Protein AF-A0A7W1DKJ6-F1 (afdb_monomer_lite)

Sequence (92 aa):
MELPHPLVSGIESAHVAFEGLSHPLRVVSVDPEPGPPAARTGVAVTIETIHNGQPKRVVCRFTDQELQAQPRVVDTVASAMRAALLEDKHAD

Secondary structure (DSSP, 8-state):
-PPPHHHHHHHHT-EEEETTEEEE-EEEEEEE----TTS--EEEEEEEEEETTEEEEEEEEEEHHHHHSHHHHHHHHHHHHHHHHHHHHTT-

pLDDT: mean 83.47, std 10.7, range [51.31, 94.44]

Radius of gyration: 13.66 Å; chains: 1; bounding box: 30×27×38 Å

Foldseek 3Di:
DDQPPVLQVLQQPDWAQDPNDTKGKHFPDKAWDDDDPPPFIKIWTWIWTADPNDIFIDIDIGGPVVSVVSVVSNVSVNVRSRVSVVVVVVVD

Structure (mmCIF, N/CA/C/O backbone):
data_AF-A0A7W1DKJ6-F1
#
_entry.id   AF-A0A7W1DKJ6-F1
#
loop_
_atom_site.group_PDB
_atom_site.id
_atom_site.type_symbol
_atom_site.label_atom_id
_atom_site.label_alt_id
_atom_site.label_comp_id
_atom_site.label_asym_id
_atom_site.label_entity_id
_atom_site.label_seq_id
_atom_site.pdbx_PDB_ins_code
_atom_site.Cartn_x
_atom_site.Cartn_y
_atom_site.Cartn_z
_atom_site.occupancy
_atom_site.B_iso_or_equiv
_atom_site.auth_seq_id
_atom_site.auth_comp_id
_atom_site.auth_asym_id
_atom_site.auth_atom_id
_atom_site.pdbx_PDB_model_num
ATOM 1 N N . MET A 1 1 ? 0.560 3.873 16.736 1.00 58.34 1 MET A N 1
ATOM 2 C CA . MET A 1 1 ? -0.590 3.162 16.144 1.00 58.34 1 MET A CA 1
ATOM 3 C C . MET A 1 1 ? -0.016 2.281 15.060 1.00 58.34 1 MET A C 1
ATOM 5 O O . MET A 1 1 ? 0.709 2.792 14.221 1.00 58.34 1 MET A O 1
ATOM 9 N N . GLU A 1 2 ? -0.234 0.979 15.149 1.00 64.44 2 GLU A N 1
ATOM 10 C CA . GLU A 1 2 ? 0.252 0.003 14.175 1.00 64.44 2 GLU A CA 1
ATOM 11 C C . GLU A 1 2 ? -0.871 -0.340 13.191 1.00 64.44 2 GLU A C 1
ATOM 13 O O . GLU A 1 2 ? -2.041 -0.396 13.576 1.00 64.44 2 GLU A O 1
ATOM 18 N N . LEU A 1 3 ? -0.533 -0.521 11.911 1.00 73.81 3 LEU A N 1
ATOM 19 C CA . LEU A 1 3 ? -1.480 -1.068 10.941 1.00 73.81 3 LEU A CA 1
ATOM 20 C C . LEU A 1 3 ? -1.844 -2.496 11.374 1.00 73.81 3 LEU A C 1
ATOM 22 O O . LEU A 1 3 ? -0.955 -3.242 11.793 1.00 73.81 3 LEU A O 1
ATOM 26 N N . PRO A 1 4 ? -3.109 -2.925 11.228 1.00 78.94 4 PRO A N 1
ATOM 27 C CA . PRO A 1 4 ? -3.462 -4.307 11.494 1.00 78.94 4 PRO A CA 1
ATOM 28 C C . PRO A 1 4 ? -2.613 -5.232 10.614 1.00 78.94 4 PRO A C 1
ATOM 30 O O . PRO A 1 4 ? -2.555 -5.073 9.396 1.00 78.94 4 PRO A O 1
ATOM 33 N N . HIS A 1 5 ? -1.980 -6.228 11.236 1.00 79.44 5 HIS A N 1
ATOM 34 C CA . HIS A 1 5 ? -1.139 -7.231 10.572 1.00 79.44 5 HIS A CA 1
ATOM 35 C C . HIS A 1 5 ? -1.727 -7.820 9.271 1.00 79.44 5 HIS A C 1
ATOM 37 O O . HIS A 1 5 ? -0.979 -7.922 8.296 1.00 79.44 5 HIS A O 1
ATOM 43 N N . PRO A 1 6 ? -3.030 -8.181 9.183 1.00 82.19 6 PRO A N 1
ATOM 44 C CA . PRO A 1 6 ? -3.595 -8.691 7.928 1.00 82.19 6 PRO A CA 1
ATOM 45 C C . PRO A 1 6 ? -3.533 -7.678 6.781 1.00 82.19 6 PRO A C 1
ATOM 47 O O . PRO A 1 6 ? -3.414 -8.063 5.624 1.00 82.19 6 PRO A O 1
ATOM 50 N N . LEU A 1 7 ? -3.571 -6.385 7.092 1.00 83.94 7 LEU A N 1
ATOM 51 C CA . LEU A 1 7 ? -3.553 -5.314 6.107 1.00 83.94 7 LEU A CA 1
ATOM 52 C C . LEU A 1 7 ? -2.136 -5.091 5.572 1.00 83.94 7 LEU A C 1
ATOM 54 O O . LEU A 1 7 ? -1.958 -4.981 4.363 1.00 83.94 7 LEU A O 1
ATOM 58 N N . VAL A 1 8 ? -1.129 -5.120 6.452 1.00 85.94 8 VAL A N 1
ATOM 59 C CA . VAL A 1 8 ? 0.288 -5.122 6.045 1.00 85.94 8 VAL A CA 1
ATOM 60 C C . VAL A 1 8 ? 0.566 -6.317 5.136 1.00 85.94 8 VAL A C 1
ATOM 62 O O . VAL A 1 8 ? 1.050 -6.143 4.023 1.00 85.94 8 VAL A O 1
ATOM 65 N N . SER A 1 9 ? 0.156 -7.517 5.559 1.00 86.62 9 SER A N 1
ATOM 66 C CA . SER A 1 9 ? 0.326 -8.737 4.766 1.00 86.62 9 SER A CA 1
ATOM 67 C C . SER A 1 9 ? -0.410 -8.675 3.422 1.00 86.62 9 SER A C 1
ATOM 69 O O . SER A 1 9 ? 0.129 -9.123 2.410 1.00 86.62 9 SER A O 1
ATOM 71 N N . GLY A 1 10 ? -1.608 -8.082 3.386 1.00 87.25 10 GLY A N 1
ATOM 72 C CA . GLY A 1 10 ? -2.370 -7.871 2.157 1.00 87.25 10 GLY A CA 1
ATOM 73 C C . GLY A 1 10 ? -1.675 -6.925 1.179 1.00 87.25 10 GLY A C 1
ATOM 74 O O . GLY A 1 10 ? -1.636 -7.215 -0.014 1.00 87.25 10 GLY A O 1
ATOM 75 N N . ILE A 1 11 ? -1.081 -5.835 1.675 1.00 87.81 11 ILE A N 1
ATOM 76 C CA . ILE A 1 11 ? -0.304 -4.903 0.850 1.00 87.81 11 ILE A CA 1
ATOM 77 C C . ILE A 1 11 ? 0.983 -5.563 0.348 1.00 87.81 11 ILE A C 1
ATOM 79 O O . ILE A 1 11 ? 1.282 -5.467 -0.836 1.00 87.81 11 ILE A O 1
ATOM 83 N N . GLU A 1 12 ? 1.729 -6.255 1.209 1.00 88.81 12 GLU A N 1
ATOM 84 C CA . GLU A 1 12 ? 2.990 -6.901 0.813 1.00 88.81 12 GLU A CA 1
ATOM 85 C C . GLU A 1 12 ? 2.791 -8.100 -0.127 1.00 88.81 12 GLU A C 1
ATOM 87 O O . GLU A 1 12 ? 3.681 -8.444 -0.901 1.00 88.81 12 GLU A O 1
ATOM 92 N N . SER A 1 13 ? 1.611 -8.724 -0.101 1.00 87.75 13 SER A N 1
ATOM 93 C CA . SER A 1 13 ? 1.223 -9.753 -1.076 1.00 87.75 13 SER A CA 1
ATOM 94 C C . SER A 1 13 ? 0.741 -9.156 -2.404 1.00 87.75 13 SER A C 1
ATOM 96 O O . SER A 1 13 ? 0.615 -9.871 -3.403 1.00 87.75 13 SER A O 1
ATOM 98 N N . ALA A 1 14 ? 0.440 -7.856 -2.430 1.00 88.69 14 ALA A N 1
ATOM 99 C CA . ALA A 1 14 ? -0.032 -7.170 -3.617 1.00 88.69 14 ALA A CA 1
ATOM 100 C C . ALA A 1 14 ? 1.124 -6.778 -4.538 1.00 88.69 14 ALA A C 1
ATOM 102 O O . ALA A 1 14 ? 2.261 -6.537 -4.128 1.00 88.69 14 ALA A O 1
ATOM 103 N N . HIS A 1 15 ? 0.796 -6.707 -5.822 1.00 89.75 15 HIS A N 1
ATOM 104 C CA . HIS A 1 15 ? 1.732 -6.357 -6.874 1.00 89.75 15 HIS A CA 1
ATOM 105 C C . HIS A 1 15 ? 1.113 -5.283 -7.751 1.00 89.75 15 HIS A C 1
ATOM 107 O O . HIS A 1 15 ? -0.079 -5.338 -8.066 1.00 89.75 15 HIS A O 1
ATOM 113 N N . VAL A 1 16 ? 1.928 -4.325 -8.176 1.00 91.19 16 VAL A N 1
ATOM 114 C CA . VAL A 1 16 ? 1.522 -3.342 -9.175 1.00 91.19 16 VAL A CA 1
ATOM 115 C C . VAL A 1 16 ? 2.058 -3.763 -10.538 1.00 91.19 16 VAL A C 1
ATOM 117 O O . VAL A 1 16 ? 3.259 -3.956 -10.722 1.00 91.19 16 VAL A O 1
ATOM 120 N N . ALA A 1 17 ? 1.153 -3.931 -11.501 1.00 90.69 17 ALA A N 1
ATOM 121 C CA . ALA A 1 17 ? 1.520 -4.181 -12.887 1.00 90.69 17 ALA A CA 1
ATOM 122 C C . ALA A 1 17 ? 1.789 -2.845 -13.592 1.00 90.69 17 ALA A C 1
ATOM 124 O O . ALA A 1 17 ? 0.884 -2.018 -13.741 1.00 90.69 17 ALA A O 1
ATOM 125 N N . PHE A 1 18 ? 3.024 -2.639 -14.039 1.00 88.81 18 PHE A N 1
ATOM 126 C CA 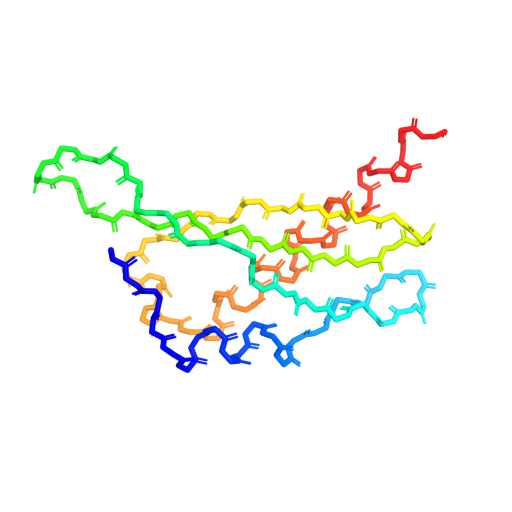. PHE A 1 18 ? 3.441 -1.443 -14.763 1.00 88.81 18 PHE A CA 1
ATOM 127 C C . PHE A 1 18 ? 4.445 -1.829 -15.853 1.00 88.81 18 PHE A C 1
ATOM 129 O O . PHE A 1 18 ? 5.347 -2.622 -15.617 1.00 88.81 18 PHE A O 1
ATOM 136 N N . GLU A 1 19 ? 4.238 -1.339 -17.078 1.00 86.31 19 GLU A N 1
ATOM 137 C CA . GLU A 1 19 ? 5.099 -1.632 -18.244 1.00 86.31 19 GLU A CA 1
ATOM 138 C C . GLU A 1 19 ? 5.348 -3.131 -18.509 1.00 86.31 19 GLU A C 1
ATOM 140 O O . GLU A 1 19 ? 6.411 -3.541 -18.965 1.00 86.31 19 GLU A O 1
ATOM 145 N N . GLY A 1 20 ? 4.344 -3.972 -18.241 1.00 84.44 20 GLY A N 1
ATOM 146 C CA . GLY A 1 20 ? 4.447 -5.423 -18.433 1.00 84.44 20 GLY A CA 1
ATOM 147 C C . GLY A 1 20 ? 5.259 -6.145 -17.355 1.00 84.44 20 GLY A C 1
ATOM 148 O O . GLY A 1 20 ? 5.401 -7.364 -17.423 1.00 84.44 20 GLY A O 1
ATOM 149 N N . LEU A 1 21 ? 5.747 -5.421 -16.346 1.00 87.19 21 LEU A N 1
ATOM 150 C CA . LEU A 1 21 ? 6.416 -5.966 -15.176 1.00 87.19 21 LEU A CA 1
ATOM 151 C C . LEU A 1 21 ? 5.479 -5.955 -13.967 1.00 87.19 21 LEU A C 1
ATOM 153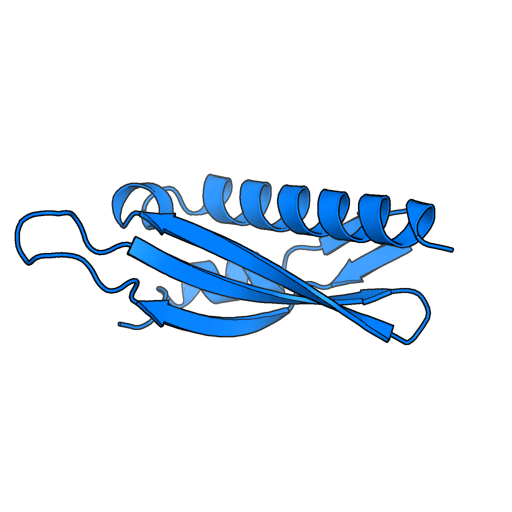 O O . LEU A 1 21 ? 4.570 -5.132 -13.852 1.00 87.19 21 LEU A O 1
ATOM 157 N N . SER A 1 22 ? 5.709 -6.908 -13.069 1.00 90.88 22 SER A N 1
ATOM 158 C CA . SER A 1 22 ? 5.035 -6.997 -11.778 1.00 90.88 22 SER A CA 1
ATOM 159 C C . SER A 1 22 ? 5.992 -6.498 -10.708 1.00 90.88 22 SER A C 1
ATOM 161 O O . SER A 1 22 ? 7.056 -7.089 -10.510 1.00 90.88 22 SER A O 1
ATOM 163 N N . HIS A 1 23 ? 5.627 -5.413 -10.033 1.00 90.38 23 HIS A N 1
ATOM 164 C CA . HIS A 1 23 ? 6.442 -4.834 -8.978 1.00 90.38 23 HIS A CA 1
ATOM 165 C C . HIS A 1 23 ? 5.831 -5.163 -7.610 1.00 90.38 23 HIS A C 1
ATOM 167 O O . HIS A 1 23 ? 4.688 -4.772 -7.346 1.00 90.38 23 HIS A O 1
ATOM 173 N N . PRO A 1 24 ? 6.552 -5.890 -6.738 1.00 91.75 24 PRO A N 1
ATOM 174 C CA . PRO A 1 24 ? 6.070 -6.189 -5.398 1.00 91.75 24 PRO A CA 1
ATOM 175 C C . PRO A 1 24 ? 6.037 -4.913 -4.557 1.00 91.75 24 PRO A C 1
ATOM 177 O O . PRO A 1 24 ? 6.930 -4.063 -4.652 1.00 91.75 24 PRO A O 1
ATOM 180 N N . LEU A 1 25 ? 5.006 -4.779 -3.731 1.00 92.31 25 LEU A N 1
ATOM 181 C CA . LEU A 1 25 ? 4.850 -3.647 -2.826 1.00 92.31 25 LEU A CA 1
ATOM 182 C C . LEU A 1 25 ? 5.420 -3.999 -1.453 1.00 92.31 25 LEU A C 1
ATOM 184 O O . LEU A 1 25 ? 5.312 -5.134 -0.998 1.00 92.31 25 LEU A O 1
ATOM 188 N N . ARG A 1 26 ? 6.035 -3.028 -0.778 1.00 92.00 26 ARG A N 1
ATOM 189 C CA . ARG A 1 26 ? 6.544 -3.193 0.589 1.00 92.00 26 ARG A CA 1
ATOM 190 C C . ARG A 1 26 ? 6.095 -2.039 1.457 1.00 92.00 26 ARG A C 1
ATOM 192 O O . ARG A 1 26 ? 6.247 -0.882 1.076 1.00 92.00 26 ARG A O 1
ATOM 199 N N . VAL A 1 27 ? 5.577 -2.345 2.639 1.00 91.38 27 VAL A N 1
ATOM 200 C CA . VAL A 1 27 ? 5.278 -1.320 3.641 1.00 91.38 27 VAL A CA 1
ATOM 201 C C . VAL A 1 27 ? 6.584 -0.971 4.347 1.00 91.38 27 VAL A C 1
ATOM 203 O O . VAL A 1 27 ? 7.185 -1.820 4.996 1.00 91.38 27 VAL A O 1
ATOM 206 N N . VAL A 1 28 ? 7.042 0.273 4.219 1.00 91.62 28 VAL A N 1
ATOM 207 C CA . VAL A 1 28 ? 8.296 0.722 4.851 1.00 91.62 28 VAL A CA 1
ATOM 208 C C . VAL A 1 28 ? 8.057 1.494 6.140 1.00 91.62 28 VAL A C 1
ATOM 210 O O . VAL A 1 28 ? 8.918 1.513 7.018 1.00 91.62 28 VAL A O 1
ATOM 213 N N . SER A 1 29 ? 6.909 2.156 6.276 1.00 89.62 29 SER A N 1
ATOM 214 C CA . SER A 1 29 ? 6.554 2.898 7.487 1.00 89.62 29 SER A CA 1
ATOM 215 C C . SER A 1 29 ? 5.052 3.100 7.599 1.00 89.62 29 SER A C 1
ATOM 217 O O . SER A 1 29 ? 4.337 3.142 6.598 1.00 89.62 29 SER A O 1
ATOM 219 N N . VAL A 1 30 ? 4.600 3.246 8.839 1.00 88.56 30 VAL A N 1
ATOM 220 C CA . VAL A 1 30 ? 3.210 3.498 9.203 1.00 88.56 30 VAL A CA 1
ATOM 221 C C . VAL A 1 30 ? 3.223 4.565 10.283 1.00 88.56 30 VAL A C 1
ATOM 223 O O . VAL A 1 30 ? 3.692 4.306 11.389 1.00 88.56 30 VAL A O 1
ATOM 226 N N . ASP A 1 31 ? 2.743 5.755 9.951 1.00 86.19 31 ASP A N 1
ATOM 227 C CA . ASP A 1 31 ? 2.757 6.903 10.846 1.00 86.19 31 ASP A CA 1
ATOM 228 C C . ASP A 1 31 ? 1.322 7.377 11.111 1.00 86.19 31 ASP A C 1
ATOM 230 O O . ASP A 1 31 ? 0.549 7.554 10.167 1.00 86.19 31 ASP A O 1
ATOM 234 N N . PRO A 1 32 ? 0.902 7.539 12.374 1.00 82.69 32 PRO A N 1
ATOM 235 C CA . PRO A 1 32 ? -0.399 8.120 12.670 1.00 82.69 32 PRO A CA 1
ATOM 236 C C . PRO A 1 32 ? -0.414 9.590 12.241 1.00 82.69 32 PRO A C 1
ATOM 238 O O . PRO A 1 32 ? 0.440 10.365 12.664 1.00 82.69 32 PRO A O 1
ATOM 241 N N . GLU A 1 33 ? -1.408 10.007 11.455 1.00 76.38 33 GLU A N 1
ATOM 242 C CA . GLU A 1 33 ? -1.517 11.427 11.129 1.00 76.38 33 GLU A CA 1
ATOM 243 C C . GLU A 1 33 ? -1.895 12.234 12.380 1.00 76.38 33 GLU A C 1
ATOM 245 O O . GLU A 1 33 ? -2.839 11.869 13.096 1.00 76.38 33 GLU A O 1
ATOM 250 N N . PRO A 1 34 ? -1.192 13.350 12.654 1.00 59.44 34 PRO A N 1
ATOM 251 C CA . PRO A 1 34 ? -1.521 14.214 13.772 1.00 59.44 34 PRO A CA 1
ATOM 252 C C . PRO A 1 34 ? -2.861 14.910 13.501 1.00 59.44 34 PRO A C 1
ATOM 254 O O . PRO A 1 34 ? -2.965 15.788 12.647 1.00 59.44 34 PRO A O 1
ATOM 257 N N . GLY A 1 35 ? -3.893 14.520 14.247 1.00 61.84 35 GLY A N 1
ATOM 258 C CA . GLY A 1 35 ? -5.217 15.140 14.223 1.00 61.84 35 GLY A CA 1
ATOM 259 C C . GLY A 1 35 ? -5.634 15.641 15.611 1.00 61.84 35 GLY A C 1
ATOM 260 O O . GLY A 1 35 ? -5.189 15.090 16.622 1.00 61.84 35 GLY A O 1
ATOM 261 N N . PRO A 1 36 ? -6.482 16.686 15.708 1.00 59.31 36 PRO A N 1
ATOM 262 C CA . PRO A 1 36 ? -7.090 17.060 16.981 1.00 59.31 36 PRO A CA 1
ATOM 263 C C . PRO A 1 36 ? -7.938 15.893 17.521 1.00 59.31 36 PRO A C 1
ATOM 265 O O . PRO A 1 36 ? -8.512 15.150 16.731 1.00 59.31 36 PRO A O 1
ATOM 268 N N . PRO A 1 37 ? -8.102 15.744 18.848 1.00 58.66 37 PRO A N 1
ATOM 269 C CA . PRO A 1 37 ? -8.719 14.566 19.481 1.00 58.66 37 PRO A CA 1
ATOM 270 C C . PRO A 1 37 ? -10.173 14.270 19.057 1.00 58.66 37 PRO A C 1
ATOM 272 O O . PRO A 1 37 ? -10.682 13.188 19.333 1.00 58.66 37 PRO A O 1
ATOM 275 N N . ALA A 1 38 ? -10.845 15.215 18.390 1.00 58.41 38 ALA A N 1
ATOM 276 C CA . ALA A 1 38 ? -12.195 15.064 17.842 1.00 58.41 38 ALA A CA 1
ATOM 277 C C . ALA A 1 38 ? -12.229 14.721 16.336 1.00 58.41 38 ALA A C 1
ATOM 279 O O . ALA A 1 38 ? -13.273 14.316 15.824 1.00 58.41 38 ALA A O 1
ATOM 280 N N . ALA A 1 39 ? -11.114 14.875 15.618 1.00 55.94 39 ALA A N 1
ATOM 281 C CA . ALA A 1 39 ? -10.993 14.513 14.213 1.00 55.94 39 ALA A CA 1
ATOM 282 C C . ALA A 1 39 ? -10.303 13.152 14.130 1.00 55.94 39 ALA A C 1
ATOM 284 O O . ALA A 1 39 ? -9.156 12.994 14.535 1.00 55.94 39 ALA A O 1
ATOM 285 N N . ARG A 1 40 ? -11.058 12.164 13.652 1.00 56.44 40 ARG A N 1
ATOM 286 C CA . ARG A 1 40 ? -10.646 10.769 13.476 1.00 56.44 40 ARG A CA 1
ATOM 287 C C . ARG A 1 40 ? -9.182 10.638 13.035 1.00 56.44 40 ARG A C 1
ATOM 289 O O . ARG A 1 40 ? -8.776 11.206 12.026 1.00 56.44 40 ARG A O 1
ATOM 296 N N . THR A 1 41 ? -8.450 9.835 13.796 1.00 67.25 41 THR A N 1
ATOM 297 C CA . THR A 1 41 ? -7.067 9.403 13.601 1.00 67.25 41 THR A CA 1
ATOM 298 C C . THR A 1 41 ? -6.900 8.772 12.217 1.00 67.25 41 THR A C 1
ATOM 300 O O . THR A 1 41 ? -7.422 7.689 11.948 1.00 67.25 41 THR A O 1
ATOM 303 N N . GLY A 1 42 ? -6.228 9.478 11.312 1.00 79.06 42 GLY A N 1
ATOM 304 C CA . GLY A 1 42 ? -5.746 8.909 10.057 1.00 79.06 42 GLY A CA 1
ATOM 305 C C . GLY A 1 42 ? -4.418 8.182 10.264 1.00 79.06 42 GLY A C 1
ATOM 306 O O . GLY A 1 42 ? -3.745 8.365 11.278 1.00 79.06 42 GLY A O 1
ATOM 307 N N . VAL A 1 43 ? -4.025 7.369 9.292 1.00 85.88 43 VAL A N 1
ATOM 308 C CA . VAL A 1 43 ? -2.720 6.712 9.234 1.00 85.88 43 VAL A CA 1
ATOM 309 C C . VAL A 1 43 ? -2.119 6.954 7.858 1.00 85.88 43 VAL A C 1
ATOM 311 O O . VAL A 1 43 ? -2.731 6.647 6.835 1.00 85.88 43 VAL A O 1
ATOM 314 N N . ALA A 1 44 ? -0.912 7.499 7.838 1.00 88.94 44 ALA A N 1
ATOM 315 C CA . ALA A 1 44 ? -0.069 7.574 6.664 1.00 88.94 44 ALA A CA 1
ATOM 316 C C . ALA A 1 44 ? 0.739 6.278 6.545 1.00 88.94 44 ALA A C 1
ATOM 318 O O . ALA A 1 44 ? 1.476 5.886 7.447 1.00 88.94 44 ALA A O 1
ATOM 319 N N . VAL A 1 45 ? 0.599 5.603 5.416 1.00 90.50 45 VAL A N 1
ATOM 320 C CA . VAL A 1 45 ? 1.292 4.361 5.101 1.00 90.50 45 VAL A CA 1
ATOM 321 C C . VAL A 1 45 ? 2.238 4.642 3.951 1.00 90.50 45 VAL A C 1
ATOM 323 O O . VAL A 1 45 ? 1.812 5.004 2.853 1.00 90.50 45 VAL A O 1
ATOM 326 N N . THR A 1 46 ? 3.528 4.477 4.206 1.00 92.62 46 THR A N 1
ATOM 327 C CA . THR A 1 46 ? 4.562 4.637 3.190 1.00 92.62 46 THR A CA 1
ATOM 328 C C . THR A 1 46 ? 4.833 3.286 2.554 1.00 92.62 46 THR A C 1
ATOM 330 O O . THR A 1 46 ? 5.220 2.331 3.234 1.00 92.62 46 THR A O 1
ATOM 333 N N . ILE A 1 47 ? 4.646 3.227 1.241 1.00 93.81 47 ILE A N 1
ATOM 334 C CA . ILE A 1 47 ? 4.831 2.037 0.419 1.00 93.81 47 ILE A CA 1
ATOM 335 C C . ILE A 1 47 ? 6.015 2.261 -0.501 1.00 93.81 47 ILE A C 1
ATOM 337 O O . ILE A 1 47 ? 6.164 3.336 -1.078 1.00 93.81 47 ILE A O 1
ATOM 341 N N . GLU A 1 48 ? 6.845 1.242 -0.647 1.00 94.44 48 GLU A N 1
ATOM 342 C CA . GLU A 1 48 ? 7.997 1.227 -1.531 1.00 94.44 48 GLU A CA 1
ATOM 343 C C . GLU A 1 48 ? 7.865 0.102 -2.557 1.00 94.44 48 GLU A C 1
ATOM 345 O O . GLU A 1 48 ? 7.378 -0.990 -2.258 1.00 94.44 48 GLU A O 1
ATOM 350 N N . THR A 1 49 ? 8.330 0.366 -3.770 1.00 93.38 49 THR A N 1
ATOM 351 C CA . THR A 1 49 ? 8.582 -0.653 -4.783 1.00 93.38 49 THR A CA 1
ATOM 352 C C . THR A 1 49 ? 9.876 -0.346 -5.532 1.00 93.38 49 THR A C 1
ATOM 354 O O . THR A 1 49 ? 10.392 0.766 -5.450 1.00 93.38 49 THR A O 1
ATOM 357 N N . ILE A 1 50 ? 10.419 -1.323 -6.258 1.00 90.88 50 ILE A N 1
ATOM 358 C CA . ILE A 1 50 ? 11.612 -1.136 -7.091 1.00 90.88 50 ILE A CA 1
ATOM 359 C C . ILE A 1 50 ? 11.189 -1.124 -8.557 1.00 90.88 50 ILE A C 1
ATOM 361 O O . ILE A 1 50 ? 10.659 -2.114 -9.065 1.00 90.88 50 ILE A O 1
ATOM 365 N N . HIS A 1 51 ? 11.464 -0.022 -9.247 1.00 88.12 51 HIS A N 1
ATOM 366 C CA . HIS A 1 51 ? 11.242 0.130 -10.685 1.00 88.12 51 HIS A CA 1
ATOM 367 C C . HIS A 1 51 ? 12.534 0.639 -11.328 1.00 88.12 51 HIS A C 1
ATOM 369 O O . HIS A 1 51 ? 13.188 1.526 -10.785 1.00 88.12 51 HIS A O 1
ATOM 375 N N . ASN A 1 52 ? 12.969 -0.005 -12.416 1.00 85.56 52 ASN A N 1
ATOM 376 C CA . ASN A 1 52 ? 14.224 0.302 -13.118 1.00 85.56 52 ASN A CA 1
ATOM 377 C C . ASN A 1 52 ? 15.472 0.398 -12.211 1.00 85.56 52 ASN A C 1
ATOM 379 O O . ASN A 1 52 ? 16.363 1.214 -12.425 1.00 85.56 52 ASN A O 1
ATOM 383 N N . GLY A 1 53 ? 15.544 -0.445 -11.174 1.00 85.62 53 GLY A N 1
ATOM 384 C CA . GLY A 1 53 ? 16.664 -0.463 -10.225 1.00 85.62 53 GLY A CA 1
ATOM 385 C C . GLY A 1 53 ? 16.657 0.678 -9.202 1.00 85.62 53 GLY A C 1
ATOM 386 O O . GLY A 1 53 ? 17.591 0.780 -8.410 1.00 85.62 53 GLY A O 1
ATOM 387 N N . GLN A 1 54 ? 15.610 1.506 -9.177 1.00 88.69 54 GLN A N 1
ATOM 388 C CA . GLN A 1 54 ? 15.453 2.606 -8.234 1.00 88.69 54 GLN A CA 1
ATOM 389 C C . GLN A 1 54 ? 14.270 2.367 -7.282 1.00 88.69 54 GLN A C 1
ATOM 391 O O . GLN A 1 54 ? 13.224 1.865 -7.708 1.00 88.69 54 GLN A O 1
ATOM 396 N N . PRO A 1 55 ? 14.398 2.734 -5.993 1.00 90.81 55 PRO A N 1
ATOM 397 C CA . PRO A 1 55 ? 13.280 2.698 -5.065 1.00 90.81 55 PRO A CA 1
ATOM 398 C C . PRO A 1 55 ? 12.300 3.832 -5.370 1.00 90.81 55 PRO A C 1
ATOM 400 O O . PRO A 1 55 ? 12.667 5.007 -5.386 1.00 90.81 55 PRO A O 1
ATOM 403 N N . LYS A 1 56 ? 11.036 3.474 -5.573 1.00 92.19 56 LYS A N 1
ATOM 404 C CA . LYS A 1 56 ? 9.915 4.398 -5.728 1.00 92.19 56 LYS A CA 1
ATOM 405 C C . LYS A 1 56 ? 9.028 4.293 -4.504 1.00 92.19 56 LYS A C 1
ATOM 407 O O . LYS A 1 56 ? 8.680 3.193 -4.078 1.00 92.19 56 LYS A O 1
ATOM 412 N N . ARG A 1 57 ? 8.696 5.440 -3.918 1.00 93.38 57 ARG A N 1
ATOM 413 C CA . ARG A 1 57 ? 7.918 5.524 -2.683 1.00 93.38 57 ARG A CA 1
ATOM 414 C C . ARG A 1 57 ? 6.664 6.340 -2.902 1.00 93.38 57 ARG A C 1
ATOM 416 O O . ARG A 1 57 ? 6.716 7.395 -3.523 1.00 93.38 57 ARG A O 1
ATOM 423 N N . VAL A 1 58 ? 5.567 5.877 -2.324 1.00 93.44 58 VAL A N 1
ATOM 424 C CA . VAL A 1 58 ? 4.304 6.607 -2.272 1.00 93.44 58 VAL A CA 1
ATOM 425 C C . VAL A 1 58 ? 3.788 6.610 -0.841 1.00 93.44 58 VAL A C 1
ATOM 427 O O . VAL A 1 58 ? 3.968 5.643 -0.101 1.00 93.44 58 VAL A O 1
ATOM 430 N N . VAL A 1 59 ? 3.169 7.715 -0.436 1.00 92.19 59 VAL A N 1
ATOM 431 C CA . VAL A 1 59 ? 2.532 7.843 0.876 1.00 92.19 59 VAL A CA 1
ATOM 432 C C . VAL A 1 59 ? 1.028 7.851 0.667 1.00 92.19 59 VAL A C 1
ATOM 434 O O . VAL A 1 59 ? 0.484 8.767 0.052 1.00 92.19 59 VAL A O 1
ATOM 437 N N . CYS A 1 60 ? 0.355 6.834 1.190 1.00 90.19 60 CYS A N 1
ATOM 438 C CA . CYS A 1 60 ? -1.095 6.722 1.154 1.00 90.19 60 CYS A CA 1
ATOM 439 C C . CYS A 1 60 ? -1.663 7.053 2.533 1.00 90.19 60 CYS A C 1
ATOM 441 O O . CYS A 1 60 ? -1.189 6.535 3.539 1.00 90.19 60 CYS A O 1
ATOM 443 N N . ARG A 1 61 ? -2.678 7.913 2.592 1.00 88.81 61 ARG A N 1
ATOM 444 C CA . ARG A 1 61 ? -3.359 8.263 3.843 1.00 88.81 61 ARG A CA 1
ATOM 445 C C . ARG A 1 61 ? -4.683 7.526 3.905 1.00 88.81 61 ARG A C 1
ATOM 447 O O . ARG A 1 61 ? -5.462 7.611 2.961 1.00 88.81 61 ARG A O 1
ATOM 454 N N . PHE A 1 62 ? -4.927 6.840 5.011 1.00 86.88 62 PHE A N 1
ATOM 455 C CA . PHE A 1 62 ? -6.159 6.104 5.251 1.00 86.88 62 PHE A CA 1
ATOM 456 C C . PHE A 1 62 ? -6.789 6.550 6.554 1.00 86.88 62 PHE A C 1
ATOM 458 O O . PHE A 1 62 ? -6.106 6.759 7.555 1.00 86.88 62 PHE A O 1
ATOM 465 N N . THR A 1 63 ? -8.109 6.649 6.564 1.00 85.38 63 THR A N 1
ATOM 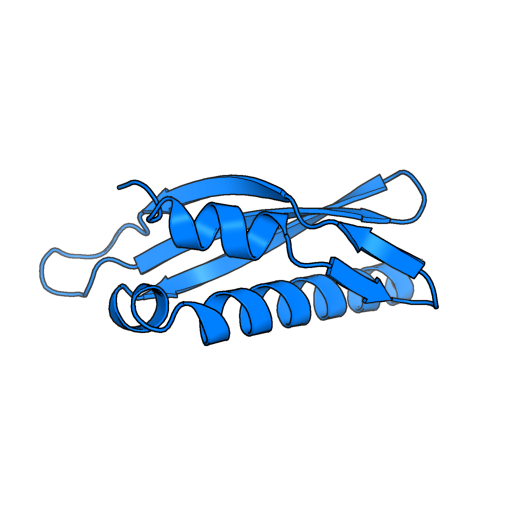466 C CA . THR A 1 63 ? -8.851 6.783 7.821 1.00 85.38 63 THR A CA 1
ATOM 467 C C . THR A 1 63 ? -9.085 5.413 8.460 1.00 85.38 63 THR A C 1
ATOM 469 O O . THR A 1 63 ? -9.100 4.402 7.761 1.00 85.38 63 THR A O 1
ATOM 472 N N . ASP A 1 64 ? -9.342 5.356 9.771 1.00 79.75 64 ASP A N 1
ATOM 473 C CA . ASP A 1 64 ? -9.685 4.097 10.463 1.00 79.75 64 ASP A CA 1
ATOM 474 C C . ASP A 1 64 ? -10.818 3.319 9.758 1.00 79.75 64 ASP A C 1
ATOM 476 O O . ASP A 1 64 ? -10.743 2.108 9.564 1.00 79.75 64 ASP A O 1
ATOM 480 N N . GLN A 1 65 ? -11.825 4.040 9.253 1.00 81.56 65 GLN A N 1
ATOM 481 C CA . GLN A 1 65 ? -12.943 3.463 8.502 1.00 81.56 65 GLN A CA 1
ATOM 482 C C . GLN A 1 65 ? -12.497 2.779 7.198 1.00 81.56 65 GLN A C 1
ATOM 484 O O . GLN A 1 65 ? -13.068 1.764 6.804 1.00 81.56 65 GLN A O 1
ATOM 489 N N . GLU A 1 66 ? -11.490 3.322 6.516 1.00 85.38 66 GLU A N 1
ATOM 490 C CA . GLU A 1 66 ? -10.924 2.709 5.313 1.00 85.38 66 GLU A CA 1
ATOM 491 C C . GLU A 1 66 ? -10.026 1.529 5.650 1.00 85.38 66 GLU A C 1
ATOM 493 O O . GLU A 1 66 ? -10.093 0.514 4.963 1.00 85.38 66 GLU A O 1
ATOM 498 N N . LEU A 1 67 ? -9.258 1.616 6.740 1.00 81.25 67 LEU A N 1
ATOM 499 C CA . LEU A 1 67 ? -8.453 0.501 7.238 1.00 81.25 67 LEU A CA 1
ATOM 500 C C . LEU A 1 67 ? -9.318 -0.722 7.572 1.00 81.25 67 LEU A C 1
ATOM 502 O O . LEU A 1 67 ? -8.916 -1.857 7.317 1.00 81.25 67 LEU A O 1
ATOM 506 N N . GLN A 1 68 ? -10.540 -0.510 8.068 1.00 81.12 68 GLN A N 1
ATOM 507 C CA . GLN A 1 68 ? -11.511 -1.593 8.256 1.00 81.12 68 GL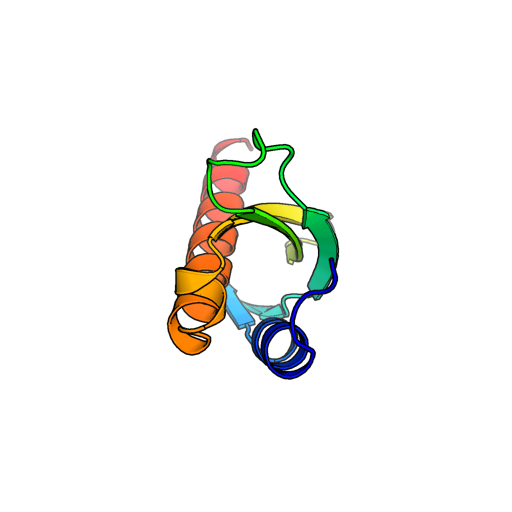N A CA 1
ATOM 508 C C . GLN A 1 68 ? -11.986 -2.204 6.926 1.00 81.12 68 GLN A C 1
ATOM 510 O O . GLN A 1 68 ? -12.271 -3.400 6.858 1.00 81.12 68 GLN A O 1
ATOM 515 N N . ALA A 1 69 ? -12.002 -1.427 5.843 1.00 81.56 69 ALA A N 1
ATOM 516 C CA . ALA A 1 69 ? -12.299 -1.879 4.487 1.00 81.56 69 ALA A CA 1
ATOM 517 C C . ALA A 1 69 ? -11.033 -2.378 3.751 1.00 81.56 69 ALA A C 1
ATOM 519 O O . ALA A 1 69 ? -10.761 -1.967 2.623 1.00 81.56 69 ALA A O 1
ATOM 520 N N . GLN A 1 70 ? -10.290 -3.306 4.370 1.00 78.00 70 GLN A N 1
ATOM 521 C CA . GLN A 1 70 ? -9.005 -3.874 3.911 1.00 78.00 70 GLN A CA 1
ATOM 522 C C . GLN A 1 70 ? -8.810 -4.019 2.382 1.00 78.00 70 GLN A C 1
ATOM 524 O O . GLN A 1 70 ? -7.800 -3.522 1.883 1.00 78.00 70 GLN A O 1
ATOM 529 N N . PRO A 1 71 ? -9.720 -4.647 1.599 1.00 79.88 71 PRO A N 1
ATOM 530 C CA . PRO A 1 71 ? -9.509 -4.813 0.156 1.00 79.88 71 PRO A CA 1
ATOM 531 C C . PRO A 1 71 ? -9.407 -3.483 -0.602 1.00 79.88 71 PRO A C 1
ATOM 533 O O . PRO A 1 71 ? -8.688 -3.398 -1.593 1.00 79.88 71 PRO A O 1
ATOM 536 N N . ARG A 1 72 ? -10.079 -2.428 -0.126 1.00 84.56 72 ARG A N 1
ATOM 537 C CA . ARG A 1 72 ? -9.986 -1.093 -0.730 1.00 84.56 72 ARG A CA 1
ATOM 538 C C . ARG A 1 72 ? -8.640 -0.440 -0.463 1.00 84.56 72 ARG A C 1
ATOM 540 O O . ARG A 1 72 ? -8.146 0.280 -1.316 1.00 84.56 72 ARG A O 1
ATOM 547 N N . VAL A 1 73 ? -8.035 -0.703 0.694 1.00 87.50 73 VAL A N 1
ATOM 548 C CA . VAL A 1 73 ? -6.719 -0.152 1.038 1.00 87.50 73 VAL A CA 1
ATOM 549 C C . VAL A 1 73 ? -5.660 -0.675 0.078 1.00 87.50 73 VAL A C 1
ATOM 551 O O . VAL A 1 73 ? -4.877 0.106 -0.452 1.00 87.50 73 VAL A O 1
ATOM 554 N N . VAL A 1 74 ? -5.680 -1.980 -0.197 1.00 88.56 74 VAL A N 1
ATOM 555 C CA . VAL A 1 74 ? -4.742 -2.611 -1.133 1.00 88.56 74 VAL A CA 1
ATOM 556 C C . VAL A 1 74 ? -4.910 -2.053 -2.550 1.00 88.56 74 VAL A C 1
ATOM 558 O O . VAL A 1 74 ? -3.914 -1.718 -3.188 1.00 88.56 74 VAL A O 1
ATOM 561 N N . ASP A 1 75 ? -6.150 -1.896 -3.020 1.00 89.25 75 ASP A N 1
ATOM 562 C CA . ASP A 1 75 ? -6.445 -1.313 -4.336 1.00 89.25 75 ASP A CA 1
ATOM 563 C C . ASP A 1 75 ? -5.965 0.145 -4.441 1.00 89.25 75 ASP A C 1
ATOM 565 O O . ASP A 1 75 ? -5.245 0.501 -5.376 1.00 89.25 75 ASP A O 1
ATOM 569 N N . THR A 1 76 ? -6.252 0.966 -3.425 1.00 90.69 76 THR A N 1
ATOM 570 C CA . THR A 1 76 ? -5.779 2.354 -3.347 1.00 90.69 76 THR A CA 1
ATOM 571 C C . THR A 1 76 ? -4.255 2.432 -3.351 1.00 90.69 76 THR A C 1
ATOM 573 O O . THR A 1 76 ? -3.689 3.242 -4.083 1.00 90.69 76 THR A O 1
ATOM 576 N N . VAL A 1 77 ? -3.575 1.584 -2.572 1.00 91.50 77 VAL A N 1
ATOM 577 C CA . VAL A 1 77 ? -2.108 1.517 -2.535 1.00 91.50 77 VAL A CA 1
ATOM 578 C C . VAL A 1 77 ? -1.539 1.148 -3.909 1.00 91.50 77 VAL A C 1
ATOM 580 O O . VAL A 1 77 ? -0.631 1.822 -4.400 1.00 91.50 77 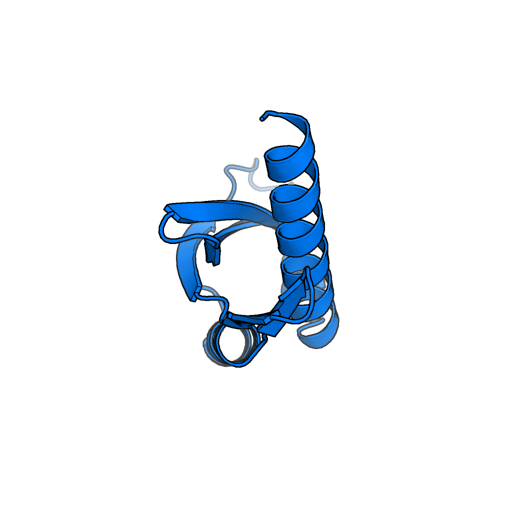VAL A O 1
ATOM 583 N N . ALA A 1 78 ? -2.076 0.110 -4.556 1.00 90.81 78 ALA A N 1
ATOM 584 C CA . ALA A 1 78 ? -1.617 -0.323 -5.873 1.00 90.81 78 ALA A CA 1
ATOM 585 C C . ALA A 1 78 ? -1.853 0.760 -6.939 1.00 90.81 78 ALA A C 1
ATOM 587 O O . ALA A 1 78 ? -0.969 1.038 -7.752 1.00 90.81 78 ALA A O 1
ATOM 588 N N . SER A 1 79 ? -3.017 1.414 -6.906 1.00 91.50 79 SER A N 1
ATOM 589 C CA . SER A 1 79 ? -3.353 2.512 -7.813 1.00 91.50 79 SER A CA 1
ATOM 590 C C . SER A 1 79 ? -2.452 3.732 -7.596 1.00 91.50 79 SER A C 1
ATOM 592 O O . SER A 1 79 ? -1.972 4.317 -8.566 1.00 91.50 79 SER A O 1
ATOM 594 N N . ALA A 1 80 ? -2.175 4.101 -6.343 1.00 92.50 80 ALA A N 1
ATOM 595 C CA . ALA A 1 80 ? -1.287 5.212 -6.008 1.00 92.50 80 ALA A CA 1
ATOM 596 C C . ALA A 1 80 ? 0.159 4.931 -6.439 1.00 92.50 80 ALA A C 1
ATOM 598 O O . ALA A 1 80 ? 0.804 5.800 -7.022 1.00 92.50 80 ALA A O 1
ATOM 599 N N . MET A 1 81 ? 0.653 3.706 -6.229 1.00 92.75 81 MET A N 1
ATOM 600 C CA . MET A 1 81 ? 1.979 3.314 -6.705 1.00 92.75 81 MET A CA 1
ATOM 601 C C . MET A 1 81 ? 2.054 3.366 -8.232 1.00 92.75 81 MET A C 1
ATOM 603 O O . MET A 1 81 ? 3.011 3.891 -8.789 1.00 92.75 81 MET A O 1
ATOM 607 N N . ARG A 1 82 ? 1.023 2.878 -8.928 1.00 91.62 82 ARG A N 1
ATOM 608 C CA . ARG A 1 82 ? 0.960 2.945 -10.391 1.00 91.62 82 ARG A CA 1
ATOM 609 C C . ARG A 1 82 ? 1.000 4.386 -10.902 1.00 91.62 82 ARG A C 1
ATOM 611 O O . ARG A 1 82 ? 1.665 4.644 -11.900 1.00 91.62 82 ARG A O 1
ATOM 618 N N . ALA A 1 83 ? 0.292 5.299 -10.239 1.00 91.19 83 ALA A N 1
ATOM 619 C CA . ALA A 1 83 ? 0.328 6.718 -10.571 1.00 91.19 83 ALA A CA 1
ATOM 620 C C . ALA A 1 83 ? 1.735 7.300 -10.364 1.00 91.19 83 ALA A C 1
ATOM 622 O O . ALA A 1 83 ? 2.262 7.912 -11.284 1.00 91.19 83 ALA A O 1
ATOM 623 N N . ALA A 1 84 ? 2.382 7.003 -9.232 1.00 90.25 84 ALA A N 1
ATOM 624 C CA . ALA A 1 84 ? 3.748 7.449 -8.957 1.00 90.25 84 ALA A CA 1
ATOM 625 C C . ALA A 1 84 ? 4.759 6.937 -10.002 1.00 90.25 84 ALA A C 1
ATOM 627 O O . ALA A 1 84 ? 5.621 7.688 -10.449 1.00 90.25 84 ALA A O 1
ATOM 628 N N . LEU A 1 85 ? 4.629 5.677 -10.436 1.00 89.50 85 LEU A N 1
ATOM 629 C CA . LEU A 1 85 ? 5.447 5.107 -11.515 1.00 89.50 85 LEU A CA 1
ATOM 630 C C . LEU A 1 85 ? 5.195 5.794 -12.866 1.00 89.50 85 LEU A C 1
ATOM 632 O O . LEU A 1 85 ? 6.118 5.961 -13.661 1.00 89.50 85 LEU A O 1
ATOM 636 N N . LEU A 1 86 ? 3.952 6.200 -13.137 1.00 89.19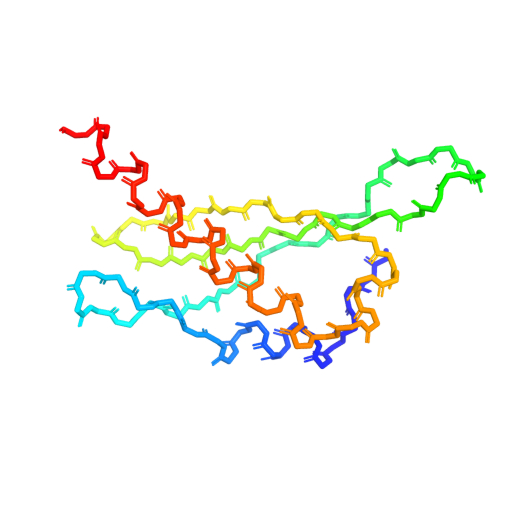 86 LEU A N 1
ATOM 637 C CA . LEU A 1 86 ? 3.605 6.925 -14.355 1.00 89.19 86 LEU A CA 1
ATOM 638 C C . LEU A 1 86 ? 4.162 8.353 -14.342 1.00 89.19 86 LEU A C 1
ATOM 640 O O . LEU A 1 86 ? 4.706 8.789 -15.351 1.00 89.19 86 LEU A O 1
ATOM 644 N N . GLU A 1 87 ? 4.037 9.069 -13.224 1.00 85.38 87 GLU A N 1
ATOM 645 C CA . GLU A 1 87 ? 4.580 10.423 -13.068 1.00 85.38 87 GLU A CA 1
ATOM 646 C C . GLU A 1 87 ? 6.102 10.437 -13.222 1.00 85.38 87 GLU A C 1
ATOM 648 O O . GLU A 1 87 ? 6.638 11.296 -13.917 1.00 85.38 87 GLU A O 1
ATOM 653 N N . ASP A 1 88 ? 6.787 9.442 -12.655 1.00 77.12 88 ASP A N 1
ATOM 654 C CA . ASP A 1 88 ? 8.236 9.296 -12.776 1.00 77.12 88 ASP A CA 1
ATOM 655 C C . ASP A 1 88 ? 8.702 9.139 -14.229 1.00 77.12 88 ASP A C 1
ATOM 657 O O . ASP A 1 88 ? 9.662 9.777 -14.648 1.00 77.12 88 ASP A O 1
ATOM 661 N N . LYS A 1 89 ? 7.965 8.371 -15.038 1.00 73.00 89 LYS A N 1
ATOM 662 C CA . LYS A 1 89 ? 8.246 8.208 -16.471 1.00 73.00 89 LYS A CA 1
ATOM 663 C C . LYS A 1 89 ? 8.164 9.521 -17.257 1.00 73.00 89 LYS A C 1
ATOM 665 O O . LYS A 1 89 ? 8.830 9.661 -18.274 1.00 73.00 89 LYS A O 1
ATOM 670 N N . HIS A 1 90 ? 7.308 10.452 -16.841 1.00 68.31 90 HIS A N 1
ATOM 671 C CA . HIS A 1 90 ? 7.161 11.750 -17.505 1.00 68.31 90 HIS A CA 1
ATOM 672 C C . HIS A 1 90 ? 8.193 12.789 -17.043 1.00 68.31 90 HIS A C 1
ATOM 674 O O . HIS A 1 90 ? 8.227 13.885 -17.604 1.00 68.31 90 HIS A O 1
ATOM 680 N N . ALA A 1 91 ? 8.998 12.466 -16.028 1.00 59.91 91 ALA A N 1
ATOM 681 C CA . ALA A 1 91 ? 10.044 13.335 -15.503 1.00 59.91 91 ALA A CA 1
ATOM 682 C C . ALA A 1 91 ? 11.426 13.109 -16.158 1.00 59.91 91 ALA A C 1
ATOM 684 O O . ALA A 1 91 ? 12.341 13.874 -15.847 1.00 59.91 91 ALA A O 1
ATOM 685 N N . ASP A 1 92 ? 11.564 12.104 -17.037 1.00 51.31 92 ASP A N 1
ATOM 686 C CA . ASP A 1 92 ? 12.792 11.753 -17.780 1.00 51.31 92 ASP A CA 1
ATOM 687 C C . ASP A 1 92 ? 12.784 12.284 -19.229 1.00 51.31 92 ASP A C 1
ATOM 689 O O . ASP A 1 92 ? 11.733 12.173 -19.911 1.00 51.31 92 ASP A O 1
#